Protein AF-A0A0D2MAY6-F1 (afdb_monomer)

pLDDT: mean 76.68, std 23.67, range [33.59, 97.44]

Secondary structure (DSSP, 8-state):
-----------------------------------------------SHHHHHHHHHHHHHH------PPP--TT-HHHHHHHHHHHHHHHHHHHHHHHHHTT--HHHHHHHHHHHHHHTSSHHHHHHIIIIIHHHHHHHHHTT-HHHHHHHHHHHHTT-

Organism: NCBI:txid145388

Nearest PDB structures (foldseek):
  6bfi-assembly2_B  TM=3.704E-01  e=8.802E+00  Oscarella pearsei

Radius of gyration: 27.97 Å; Cα contacts (8 Å, |Δi|>4): 131; chains: 1; bounding box: 69×44×84 Å

Foldseek 3Di:
DDDDDYDDDDDDDDDDDDDDDDDDDDDDDDDDDDDDDDDDDPPDPPDPVVVLVQLLVQLQVLQDDLQAQDDDDPPCNVVSLVSLLVSLVSLLVSLLSNCVSLVHDPVLSVLLSVLSCLQPVDSVSSNCCSVPLSVQLSVCSNNSVSVSSVVSSVVSSVND

Mean predicted aligned error: 15.12 Å

Sequence (160 aa):
VRAAAGGADDVAAEGGREQVGAAEAAVEVAGQAQDGAQGAAQGGEQGDAGGEAEVVAKLLALGLPDIRAPAAVAGAEAAAAEQLQEAACSACDWAVLAAEALGLPPERVDAVCGGVQAATEEAGGCRRFVGMEYPRLRRACAAGEAGLVRAWMERVAARG

Solvent-accessible surface area (backbone atoms only — not comparable to full-atom values): 9929 Å² total; per-residue (Å²): 134,88,81,91,90,86,79,89,85,91,86,84,82,90,83,80,92,76,85,85,83,88,77,88,84,82,89,86,88,83,90,81,87,79,88,81,79,90,77,93,71,91,67,83,81,85,77,52,76,66,56,57,52,49,30,26,51,42,33,40,68,63,59,68,76,93,65,68,60,62,73,91,48,91,94,41,60,70,61,39,50,51,53,27,50,53,45,34,51,55,53,47,56,53,50,48,53,52,38,54,39,69,64,53,56,68,74,57,46,51,24,29,52,39,10,48,48,58,46,44,72,43,75,70,28,22,48,47,38,35,67,48,56,47,55,51,47,41,51,24,28,68,68,32,36,58,68,58,41,51,56,47,45,54,62,33,22,75,61,66

Structure (mmCIF, N/CA/C/O backbone):
data_AF-A0A0D2MAY6-F1
#
_entry.id   AF-A0A0D2MAY6-F1
#
loop_
_atom_site.group_PDB
_atom_site.id
_atom_site.type_symbol
_atom_site.label_atom_id
_atom_site.label_alt_id
_atom_site.label_comp_id
_atom_site.label_asym_id
_atom_site.label_entity_id
_atom_site.label_seq_id
_atom_site.pdbx_PDB_ins_code
_atom_site.Cartn_x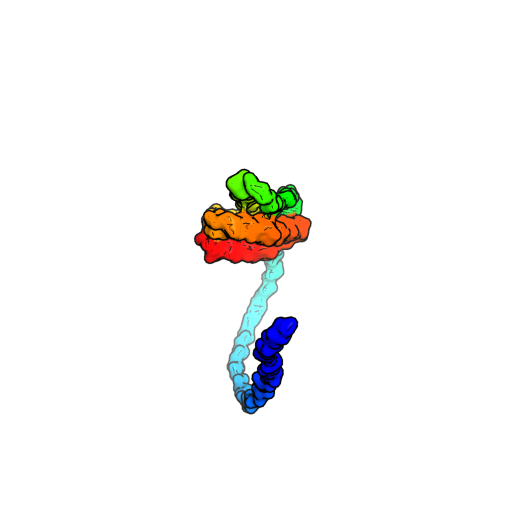
_atom_site.Cartn_y
_atom_site.Cartn_z
_atom_site.occupancy
_atom_site.B_iso_or_equiv
_atom_site.auth_seq_id
_atom_site.auth_comp_id
_atom_site.auth_asym_id
_atom_site.auth_atom_id
_atom_site.pdbx_PDB_model_num
ATOM 1 N N . VAL A 1 1 ? 51.564 -29.986 -33.125 1.00 44.75 1 VAL A N 1
ATOM 2 C CA . VAL A 1 1 ? 52.732 -29.456 -32.377 1.00 44.75 1 VAL A CA 1
ATOM 3 C C . VAL A 1 1 ? 52.167 -28.534 -31.299 1.00 44.75 1 VAL A C 1
ATOM 5 O O . VAL A 1 1 ? 51.497 -27.592 -31.683 1.00 44.75 1 VAL A O 1
ATOM 8 N N . ARG A 1 2 ? 52.013 -29.019 -30.047 1.00 37.66 2 ARG A N 1
ATOM 9 C CA . ARG A 1 2 ? 52.842 -28.687 -28.846 1.00 37.66 2 ARG A CA 1
ATOM 10 C C . ARG A 1 2 ? 52.880 -27.167 -28.578 1.00 37.66 2 ARG A C 1
ATOM 12 O O . ARG A 1 2 ? 53.210 -26.450 -29.505 1.00 37.66 2 ARG A O 1
ATOM 19 N N . ALA A 1 3 ? 52.615 -26.596 -27.400 1.00 46.62 3 ALA A N 1
ATOM 20 C CA . ALA A 1 3 ? 52.577 -27.006 -25.982 1.00 46.62 3 ALA A CA 1
ATOM 21 C C . ALA A 1 3 ? 51.722 -25.938 -25.225 1.00 46.62 3 ALA A C 1
ATOM 23 O O . ALA A 1 3 ? 51.642 -24.819 -25.718 1.00 46.62 3 ALA A O 1
ATOM 24 N N . ALA A 1 4 ? 50.892 -26.202 -24.205 1.00 48.09 4 ALA A N 1
ATOM 25 C CA . ALA A 1 4 ? 51.105 -26.680 -22.823 1.00 48.09 4 ALA A CA 1
ATOM 26 C C . ALA A 1 4 ? 51.859 -25.706 -21.883 1.00 48.09 4 ALA A C 1
ATOM 28 O O . ALA A 1 4 ? 53.017 -25.406 -22.152 1.00 48.09 4 ALA A O 1
ATOM 29 N N . ALA A 1 5 ? 51.185 -25.311 -20.784 1.00 48.78 5 ALA A N 1
ATOM 30 C CA . ALA A 1 5 ? 51.642 -24.923 -19.422 1.00 48.78 5 ALA A CA 1
ATOM 31 C C . ALA A 1 5 ? 50.655 -23.868 -18.867 1.00 48.78 5 ALA A C 1
ATOM 33 O O . ALA A 1 5 ? 50.320 -22.947 -19.600 1.00 48.78 5 ALA A O 1
ATOM 34 N N . GLY A 1 6 ? 50.099 -23.880 -17.652 1.00 37.78 6 GLY A N 1
ATOM 35 C CA . GLY A 1 6 ? 50.340 -24.543 -16.356 1.00 37.78 6 GLY A CA 1
ATOM 36 C C . GLY A 1 6 ? 49.794 -23.544 -15.305 1.00 37.78 6 GLY A C 1
ATOM 37 O O . GLY A 1 6 ? 50.004 -22.350 -15.483 1.00 37.78 6 GLY A O 1
ATOM 38 N N . GLY A 1 7 ? 48.860 -23.884 -14.415 1.00 39.38 7 GLY A N 1
ATOM 39 C CA . GLY A 1 7 ? 48.988 -24.470 -13.061 1.00 39.38 7 GLY A CA 1
ATOM 40 C C . GLY A 1 7 ? 47.787 -23.912 -12.251 1.00 39.38 7 GLY A C 1
ATOM 41 O O . GLY A 1 7 ? 47.389 -22.781 -12.521 1.00 39.38 7 GLY A O 1
ATOM 42 N N . ALA A 1 8 ? 47.002 -24.652 -11.450 1.00 42.38 8 ALA A N 1
ATOM 43 C CA . ALA A 1 8 ? 47.330 -25.376 -10.204 1.00 42.38 8 ALA A CA 1
ATOM 44 C C . ALA A 1 8 ? 48.197 -24.501 -9.285 1.00 42.38 8 ALA A C 1
ATOM 46 O O . ALA A 1 8 ? 49.239 -24.036 -9.732 1.00 42.38 8 ALA A O 1
ATOM 47 N N . ASP A 1 9 ? 47.880 -24.186 -8.036 1.00 37.38 9 ASP A N 1
ATOM 48 C CA . ASP A 1 9 ? 47.023 -24.735 -6.976 1.00 37.38 9 ASP A CA 1
ATOM 49 C C . ASP A 1 9 ? 46.953 -23.602 -5.910 1.00 37.38 9 ASP A C 1
ATOM 51 O O . ASP A 1 9 ? 47.796 -22.706 -5.966 1.00 37.38 9 ASP A O 1
ATOM 55 N N . ASP A 1 10 ? 45.995 -23.589 -4.980 1.00 42.94 10 ASP A N 1
ATOM 56 C CA . ASP A 1 10 ? 46.294 -23.557 -3.529 1.00 42.94 10 ASP A CA 1
ATOM 57 C C . ASP A 1 10 ? 45.019 -23.346 -2.694 1.00 42.94 10 ASP A C 1
ATOM 59 O O . ASP A 1 10 ? 44.187 -22.465 -2.928 1.00 42.94 10 ASP A O 1
ATOM 63 N N . VAL A 1 11 ? 44.897 -24.231 -1.715 1.00 44.81 11 VAL A N 1
ATOM 64 C CA . VAL A 1 11 ? 43.811 -24.441 -0.769 1.00 44.81 11 VAL A CA 1
ATOM 65 C C . VAL A 1 11 ? 44.326 -24.036 0.606 1.00 44.81 11 VAL A C 1
ATOM 67 O O . VAL A 1 11 ? 45.297 -24.624 1.061 1.00 44.81 11 VAL A O 1
ATOM 70 N N . ALA A 1 12 ? 43.630 -23.155 1.323 1.00 42.72 12 ALA A N 1
ATOM 71 C CA . ALA A 1 12 ? 43.650 -23.095 2.792 1.00 42.72 12 ALA A CA 1
ATOM 72 C C . ALA A 1 12 ? 42.569 -22.102 3.249 1.00 42.72 12 ALA A C 1
ATOM 74 O O . ALA A 1 12 ? 42.519 -20.991 2.738 1.00 42.72 12 ALA A O 1
ATOM 75 N N . ALA A 1 13 ? 41.589 -22.406 4.097 1.00 37.91 13 ALA A N 1
ATOM 76 C CA . ALA A 1 13 ? 41.501 -23.178 5.340 1.00 37.91 13 ALA A CA 1
ATOM 77 C C . ALA A 1 13 ? 41.085 -22.220 6.467 1.00 37.91 13 ALA A C 1
ATOM 79 O O . ALA A 1 13 ? 41.489 -21.061 6.532 1.00 37.91 13 ALA A O 1
ATOM 80 N N . GLU A 1 14 ? 40.210 -22.753 7.308 1.00 41.56 14 GLU A N 1
ATOM 81 C CA . GLU A 1 14 ? 39.539 -22.128 8.434 1.00 41.56 14 GLU A CA 1
ATOM 82 C C . GLU A 1 14 ? 40.479 -21.597 9.527 1.00 41.56 14 GLU A C 1
ATOM 84 O O . GLU A 1 14 ? 41.544 -22.148 9.794 1.00 41.56 14 GLU A O 1
ATOM 89 N N . GLY A 1 15 ? 39.989 -20.596 10.255 1.00 35.28 15 GLY A N 1
ATOM 90 C CA . GLY A 1 15 ? 40.478 -20.183 11.569 1.00 35.28 15 GLY A CA 1
ATOM 91 C C . GLY A 1 15 ? 39.704 -18.939 12.005 1.00 35.28 15 GLY A C 1
ATOM 92 O O . GLY A 1 15 ? 39.524 -18.022 11.219 1.00 35.28 15 GLY A O 1
ATOM 93 N N . GLY A 1 16 ? 39.144 -18.815 13.198 1.00 36.81 16 GLY A N 1
ATOM 94 C CA . GLY A 1 16 ? 39.097 -19.689 14.352 1.00 36.81 16 GLY A CA 1
ATOM 95 C C . GLY A 1 16 ? 38.060 -19.099 15.308 1.00 36.81 16 GLY A C 1
ATOM 96 O O . GLY A 1 16 ? 37.892 -17.883 15.402 1.00 36.81 16 GLY A O 1
ATOM 97 N N . ARG A 1 17 ? 37.312 -19.978 15.973 1.00 44.03 17 ARG A N 1
ATOM 98 C CA . ARG A 1 17 ? 36.478 -19.629 17.122 1.00 44.03 17 ARG A CA 1
ATOM 99 C C . ARG A 1 17 ? 37.389 -19.520 18.339 1.00 44.03 17 ARG A C 1
ATOM 101 O O . ARG A 1 17 ? 37.989 -20.522 18.713 1.00 44.03 17 ARG A O 1
ATOM 108 N N . GLU A 1 18 ? 37.393 -18.369 18.998 1.00 40.19 18 GLU A N 1
ATOM 109 C CA . GLU A 1 18 ? 37.849 -18.241 20.383 1.00 40.19 18 GLU A CA 1
ATOM 110 C C . GLU A 1 18 ? 36.682 -17.772 21.261 1.00 40.19 18 GLU A C 1
ATOM 112 O O . GLU A 1 18 ? 36.211 -16.640 21.194 1.00 40.19 18 GLU A O 1
ATOM 117 N N . GLN A 1 19 ? 36.191 -18.725 22.060 1.00 41.97 19 GLN A N 1
ATOM 118 C CA . GLN A 1 19 ? 35.717 -18.496 23.429 1.00 41.97 19 GLN A CA 1
ATOM 119 C C . GLN A 1 19 ? 36.928 -17.959 24.230 1.00 41.97 19 GLN A C 1
ATOM 121 O O . GLN A 1 19 ? 38.056 -18.262 23.864 1.00 41.97 19 GLN A O 1
ATOM 126 N N . VAL A 1 20 ? 36.852 -17.190 25.314 1.00 35.47 20 VAL A N 1
ATOM 127 C CA . VAL A 1 20 ? 36.118 -17.376 26.574 1.00 35.47 20 VAL A CA 1
ATOM 128 C C . VAL A 1 20 ? 36.290 -16.078 27.380 1.00 35.47 20 VAL A C 1
ATOM 130 O O . VAL A 1 20 ? 37.328 -15.428 27.287 1.00 35.47 20 VAL A O 1
ATOM 133 N N . GLY A 1 21 ? 35.332 -15.748 28.244 1.00 33.59 21 GLY A N 1
ATOM 134 C CA . GLY A 1 21 ? 35.498 -14.666 29.215 1.00 33.59 21 GLY A CA 1
ATOM 135 C C . GLY A 1 21 ? 34.314 -14.558 30.162 1.00 33.59 21 GLY A C 1
ATOM 136 O O . GLY A 1 21 ? 33.520 -13.631 30.057 1.00 33.59 21 GLY A O 1
ATOM 137 N N . ALA A 1 22 ? 34.177 -15.539 31.053 1.00 35.81 22 ALA A N 1
ATOM 138 C CA . ALA A 1 22 ? 33.278 -15.475 32.195 1.00 35.81 22 ALA A CA 1
ATOM 139 C C . ALA A 1 22 ? 33.848 -14.534 33.269 1.00 35.81 22 ALA A C 1
ATOM 141 O O . ALA A 1 22 ? 35.017 -14.654 33.631 1.00 35.81 22 ALA A O 1
ATOM 142 N N . ALA A 1 23 ? 33.000 -13.665 33.816 1.00 37.44 23 ALA A N 1
ATOM 143 C CA . ALA A 1 23 ? 33.139 -13.134 35.167 1.00 37.44 23 ALA A CA 1
ATOM 144 C C . ALA A 1 23 ? 31.745 -12.765 35.695 1.00 37.44 23 ALA A C 1
ATOM 146 O O . ALA A 1 23 ? 31.160 -11.749 35.326 1.00 37.44 23 ALA A O 1
ATOM 147 N N . GLU A 1 24 ? 31.213 -13.650 36.533 1.00 34.44 24 GLU A N 1
ATOM 148 C CA . GLU A 1 24 ? 30.183 -13.339 37.519 1.00 34.44 24 GLU A CA 1
ATOM 149 C C . GLU A 1 24 ? 30.707 -12.314 38.538 1.00 34.44 24 GLU A C 1
ATOM 151 O O . GLU A 1 24 ? 31.879 -12.384 38.906 1.00 34.44 24 GLU A O 1
ATOM 156 N N . ALA A 1 25 ? 29.828 -11.450 39.065 1.00 35.19 25 ALA A N 1
ATOM 157 C CA . ALA A 1 25 ? 29.651 -11.285 40.515 1.00 35.19 25 ALA A CA 1
ATOM 158 C C . ALA A 1 25 ? 28.505 -10.313 40.882 1.00 35.19 25 ALA A C 1
ATOM 160 O O . ALA A 1 25 ? 28.489 -9.160 40.466 1.00 35.19 25 ALA A O 1
ATOM 161 N N . ALA A 1 26 ? 27.627 -10.823 41.754 1.00 41.19 26 ALA A N 1
ATOM 162 C CA . ALA A 1 26 ? 27.042 -10.180 42.941 1.00 41.19 26 ALA A CA 1
ATOM 163 C C . ALA A 1 26 ? 26.079 -8.973 42.809 1.00 41.19 26 ALA A C 1
ATOM 165 O O . ALA A 1 26 ? 26.470 -7.815 42.732 1.00 41.19 26 ALA A O 1
ATOM 166 N N . VAL A 1 27 ? 24.784 -9.303 42.900 1.00 40.56 27 VAL A N 1
ATOM 167 C CA . VAL A 1 27 ? 23.803 -8.869 43.924 1.00 40.56 27 VAL A CA 1
ATOM 168 C C . VAL A 1 27 ? 24.188 -7.687 44.831 1.00 40.56 27 VAL A C 1
ATOM 170 O O . VAL A 1 27 ? 25.072 -7.825 45.668 1.00 40.56 27 VAL A O 1
ATOM 173 N N . GLU A 1 28 ? 23.342 -6.649 44.836 1.00 35.59 28 GLU A N 1
ATOM 174 C CA . GLU A 1 28 ? 22.861 -6.043 46.085 1.00 35.59 28 GLU A CA 1
ATOM 175 C C . GLU A 1 28 ? 21.425 -5.510 45.941 1.00 35.59 28 GLU A C 1
ATOM 177 O O . GLU A 1 28 ? 21.053 -4.869 44.959 1.00 35.59 28 GLU A O 1
ATOM 182 N N . VAL A 1 29 ? 20.613 -5.860 46.938 1.00 41.50 29 VAL A N 1
ATOM 183 C CA . VAL A 1 29 ? 19.185 -5.583 47.089 1.00 41.50 29 VAL A CA 1
ATOM 184 C C . VAL A 1 29 ? 19.024 -4.533 48.185 1.00 41.50 29 VAL A C 1
ATOM 186 O O . VAL A 1 29 ? 19.439 -4.759 49.316 1.00 41.50 29 VAL A O 1
ATOM 189 N N . ALA A 1 30 ? 18.329 -3.443 47.875 1.00 42.34 30 ALA A N 1
ATOM 190 C CA . ALA A 1 30 ? 17.596 -2.605 48.823 1.00 42.34 30 ALA A CA 1
ATOM 191 C C . ALA A 1 30 ? 16.408 -2.028 48.029 1.00 42.34 30 ALA A C 1
ATOM 193 O O . ALA A 1 30 ? 16.602 -1.471 46.959 1.00 42.34 30 ALA A O 1
ATOM 194 N N . GLY A 1 31 ? 15.140 -2.214 48.380 1.00 34.62 31 GLY A N 1
ATOM 195 C CA . GLY A 1 31 ? 14.571 -2.226 49.716 1.00 34.62 31 GLY A CA 1
ATOM 196 C C . GLY A 1 31 ? 13.817 -0.913 49.917 1.00 34.62 31 GLY A C 1
ATOM 197 O O . GLY A 1 31 ? 14.304 -0.037 50.619 1.00 34.62 31 GLY A O 1
ATOM 198 N N . GLN A 1 32 ? 12.641 -0.764 49.298 1.00 41.34 32 GLN A N 1
ATOM 199 C CA . GLN A 1 32 ? 11.667 0.241 49.726 1.00 41.34 32 GLN A CA 1
ATOM 200 C C . GLN A 1 32 ? 10.239 -0.249 49.485 1.00 41.34 32 GLN A C 1
ATOM 202 O O . GLN A 1 32 ? 9.721 -0.259 48.372 1.00 41.34 32 GLN A O 1
ATOM 207 N N . ALA A 1 33 ? 9.639 -0.701 50.583 1.00 37.25 33 ALA A N 1
ATOM 208 C CA . ALA A 1 33 ? 8.212 -0.882 50.735 1.00 37.2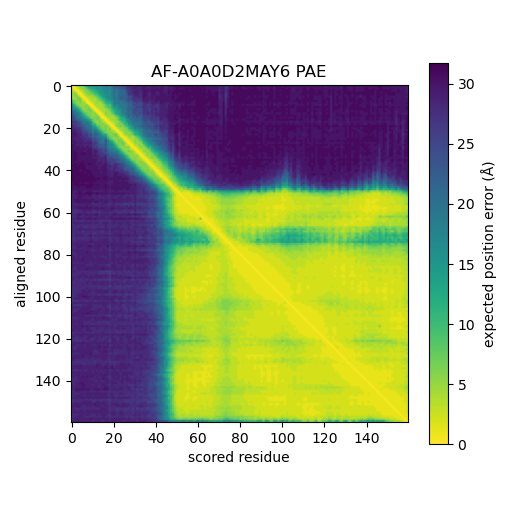5 33 ALA A CA 1
ATOM 209 C C . ALA A 1 33 ? 7.560 0.489 50.950 1.00 37.25 33 ALA A C 1
ATOM 211 O O . ALA A 1 33 ? 8.007 1.251 51.809 1.00 37.25 33 ALA A O 1
ATOM 212 N N . GLN A 1 34 ? 6.471 0.760 50.236 1.00 51.34 34 GLN A N 1
ATOM 213 C CA . GLN A 1 34 ? 5.405 1.608 50.753 1.00 51.34 34 GLN A CA 1
ATOM 214 C C . GLN A 1 34 ? 4.074 0.883 50.574 1.00 51.34 34 GLN A C 1
ATOM 216 O O . GLN A 1 34 ? 3.583 0.660 49.471 1.00 51.34 34 GLN A O 1
ATOM 221 N N . ASP A 1 35 ? 3.575 0.469 51.731 1.00 37.56 35 ASP A N 1
ATOM 222 C CA . ASP A 1 35 ? 2.218 0.054 52.040 1.00 37.56 35 ASP A CA 1
ATOM 223 C C . ASP A 1 35 ? 1.274 1.256 51.862 1.00 37.56 35 ASP A C 1
ATOM 225 O O . ASP A 1 35 ? 1.641 2.384 52.209 1.00 37.56 35 ASP A O 1
ATOM 229 N N . GLY A 1 36 ? 0.076 1.044 51.313 1.00 36.41 36 GLY A N 1
ATOM 230 C CA . GLY A 1 36 ? -0.847 2.156 51.086 1.00 36.41 36 GLY A CA 1
ATOM 231 C C . GLY A 1 36 ? -2.111 1.841 50.295 1.00 36.41 36 GLY A C 1
ATOM 232 O O . GLY A 1 36 ? -2.324 2.406 49.234 1.00 36.41 36 GLY A O 1
ATOM 233 N N . ALA A 1 37 ? -2.930 0.947 50.846 1.00 38.19 37 ALA A N 1
ATOM 234 C CA . ALA A 1 37 ? -4.395 0.987 50.865 1.00 38.19 37 ALA A CA 1
ATOM 235 C C . ALA A 1 37 ? -5.209 1.382 49.602 1.00 38.19 37 ALA A C 1
ATOM 237 O O . ALA A 1 37 ? -5.306 2.536 49.206 1.00 38.19 37 ALA A O 1
ATOM 238 N N . GLN A 1 38 ? -5.992 0.390 49.162 1.00 43.41 38 GLN A N 1
ATOM 239 C CA . GLN A 1 38 ? -7.449 0.460 48.967 1.00 43.41 38 GLN A CA 1
ATOM 240 C C . GLN A 1 38 ? -8.021 1.507 47.998 1.00 43.41 38 GLN A C 1
ATOM 242 O O . GLN A 1 38 ? -8.213 2.674 48.318 1.00 43.41 38 GLN A O 1
ATOM 247 N N . GLY A 1 39 ? -8.516 0.997 46.873 1.00 38.72 39 GLY A N 1
ATOM 248 C CA . GLY A 1 39 ? -9.468 1.703 46.027 1.00 38.72 39 GLY A CA 1
ATOM 249 C C . GLY A 1 39 ? -9.945 0.803 44.903 1.00 38.72 39 GLY A C 1
ATOM 250 O O . GLY A 1 39 ? -9.419 0.855 43.799 1.00 38.72 39 GLY A O 1
ATOM 251 N N . ALA A 1 40 ? -10.924 -0.052 45.196 1.00 49.78 40 ALA A N 1
ATOM 252 C CA . ALA A 1 40 ? -11.686 -0.744 44.172 1.00 49.78 40 ALA A CA 1
ATOM 253 C C . ALA A 1 40 ? -12.388 0.301 43.291 1.00 49.78 40 ALA A C 1
ATOM 255 O O . ALA A 1 40 ? -13.413 0.858 43.671 1.00 49.78 40 ALA A O 1
ATOM 256 N N . ALA A 1 41 ? -11.830 0.546 42.113 1.00 46.50 41 ALA A N 1
ATOM 257 C CA . ALA A 1 41 ? -12.542 1.1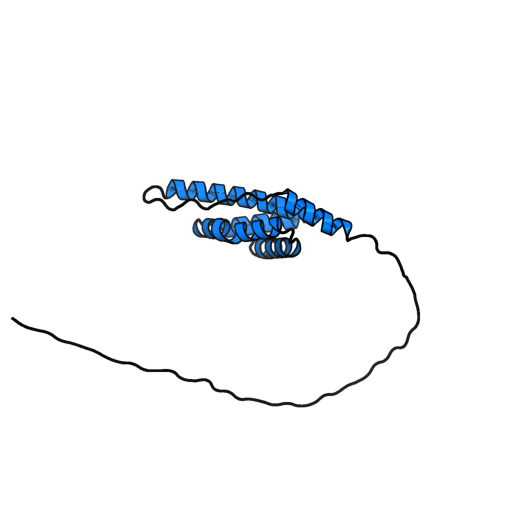18 40.988 1.00 46.50 41 ALA A CA 1
ATOM 258 C C . ALA A 1 41 ? -12.574 0.046 39.898 1.00 46.50 41 ALA A C 1
ATOM 260 O O . ALA A 1 41 ? -11.770 0.035 38.973 1.00 46.50 41 ALA A O 1
ATOM 261 N N . GLN A 1 42 ? -13.525 -0.884 40.025 1.00 49.28 42 GLN A N 1
ATOM 262 C CA . GLN A 1 42 ? -14.102 -1.542 38.856 1.00 49.28 42 GLN A CA 1
ATOM 263 C C . GLN A 1 42 ? -14.900 -0.472 38.094 1.00 49.28 42 GLN A C 1
ATOM 265 O O . GLN A 1 42 ? -16.122 -0.402 38.179 1.00 49.28 42 GLN A O 1
ATOM 270 N N . GLY A 1 43 ? -14.180 0.431 37.431 1.00 44.41 43 GLY A N 1
ATOM 271 C CA . GLY A 1 43 ? -14.715 1.303 36.399 1.00 44.41 43 GLY A CA 1
ATOM 272 C C . GLY A 1 43 ? -14.631 0.532 35.095 1.00 44.41 43 GLY A C 1
ATOM 273 O O . GLY A 1 43 ? -13.541 0.212 34.636 1.00 44.41 43 GLY A O 1
ATOM 274 N N . GLY A 1 44 ? -15.778 0.144 34.548 1.00 50.47 44 GLY A N 1
ATOM 275 C CA . GLY A 1 44 ? -15.833 -0.520 33.257 1.00 50.47 44 GLY A CA 1
ATOM 276 C C . GLY A 1 44 ? -15.330 0.410 32.159 1.00 50.47 44 GLY A C 1
ATOM 277 O O . GLY A 1 44 ? -16.064 1.284 31.715 1.00 50.47 44 GLY A O 1
ATOM 278 N N . GLU A 1 45 ? -14.124 0.168 31.662 1.00 49.19 45 GLU A N 1
ATOM 279 C CA . GLU A 1 45 ? -13.713 0.599 30.326 1.00 49.19 45 GLU A CA 1
ATOM 280 C C . GLU A 1 45 ? -14.182 -0.462 29.318 1.00 49.19 45 GLU A C 1
ATOM 282 O O . GLU A 1 45 ? -13.421 -1.189 28.685 1.00 49.19 45 GLU A O 1
ATOM 287 N N . GLN A 1 46 ? -15.507 -0.572 29.192 1.00 51.97 46 GLN A N 1
ATOM 288 C CA . GLN A 1 46 ? -16.149 -1.045 27.969 1.00 51.97 46 GLN A CA 1
ATOM 289 C C . GLN A 1 46 ? -16.021 0.085 26.942 1.00 51.97 46 GLN A C 1
ATOM 291 O O . GLN A 1 46 ? -16.918 0.912 26.808 1.00 51.97 46 GLN A O 1
ATOM 296 N N . GLY A 1 47 ? -14.881 0.172 26.259 1.00 50.16 47 GLY A N 1
ATOM 297 C CA . GLY A 1 47 ? -14.651 1.291 25.349 1.00 50.16 47 GLY A CA 1
ATOM 298 C C . GLY A 1 47 ? -13.376 1.218 24.526 1.00 50.16 47 GLY A C 1
ATOM 299 O O . GLY A 1 47 ? -12.725 2.239 24.401 1.00 50.16 47 GLY A O 1
ATOM 300 N N . ASP A 1 48 ? -13.006 0.054 23.980 1.00 54.03 48 ASP A N 1
ATOM 301 C CA . ASP A 1 48 ? -11.988 0.018 22.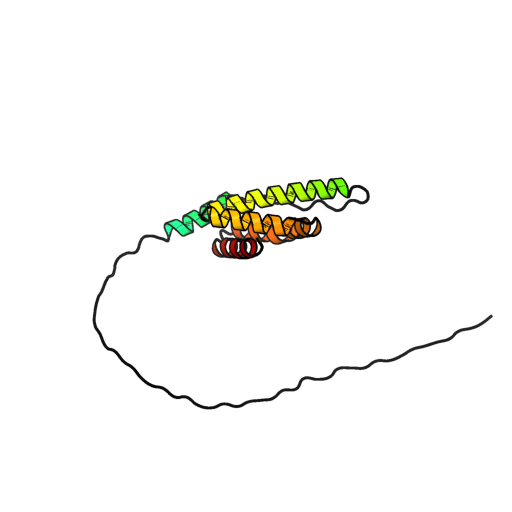905 1.00 54.03 48 ASP A CA 1
ATOM 302 C C . ASP A 1 48 ? -12.055 -1.237 22.017 1.00 54.03 48 ASP A C 1
ATOM 304 O O . ASP A 1 48 ? -11.734 -1.191 20.834 1.00 54.03 48 ASP A O 1
ATOM 308 N N . ALA A 1 49 ? -12.605 -2.349 22.524 1.00 55.06 49 ALA A N 1
ATOM 309 C CA . ALA A 1 49 ? -12.760 -3.580 21.735 1.00 55.06 49 ALA A CA 1
ATOM 310 C C . ALA A 1 49 ? -13.592 -3.395 20.444 1.00 55.06 49 ALA A C 1
ATOM 312 O O . ALA A 1 49 ? -13.422 -4.144 19.484 1.00 55.06 49 ALA A O 1
ATOM 313 N N . GLY A 1 50 ? -14.481 -2.394 20.410 1.00 64.38 50 GLY A N 1
ATOM 314 C CA . GLY A 1 50 ? -15.238 -2.035 19.209 1.00 64.38 50 GLY A CA 1
ATOM 315 C C . GLY A 1 50 ? -14.392 -1.330 18.147 1.00 64.38 50 GLY A C 1
ATOM 316 O O . GLY A 1 50 ? -14.585 -1.592 16.964 1.00 64.38 50 GLY A O 1
ATOM 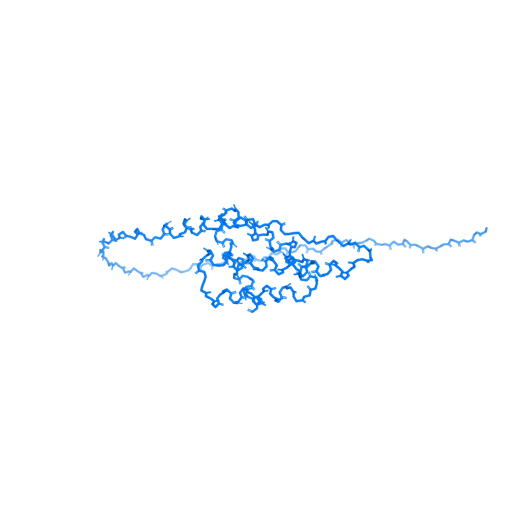317 N N . GLY A 1 51 ? -13.431 -0.496 18.558 1.00 83.75 51 GLY A N 1
ATOM 318 C CA . GLY A 1 51 ? -12.584 0.271 17.644 1.00 83.75 51 GLY A CA 1
ATOM 319 C C . GLY A 1 51 ? -11.609 -0.622 16.886 1.00 83.75 51 GLY A C 1
ATOM 320 O O . GLY A 1 51 ? -11.515 -0.537 15.663 1.00 83.75 51 GLY A O 1
ATOM 321 N N . GLU A 1 52 ? -10.939 -1.546 17.579 1.00 87.75 52 GLU A N 1
ATOM 322 C CA . GLU A 1 52 ? -10.001 -2.455 16.914 1.00 87.75 52 GLU A CA 1
ATOM 323 C C . GLU A 1 52 ? -10.725 -3.463 16.003 1.00 87.75 52 GLU A C 1
ATOM 325 O O . GLU A 1 52 ? -10.303 -3.672 14.868 1.00 87.75 52 GLU A O 1
ATOM 330 N N . ALA A 1 53 ? -11.869 -4.016 16.424 1.00 90.44 53 ALA A N 1
ATOM 331 C CA . ALA A 1 53 ? -12.675 -4.889 15.566 1.00 90.44 53 ALA A CA 1
ATOM 332 C C . ALA A 1 53 ? -13.217 -4.160 14.320 1.00 90.44 53 ALA A C 1
ATOM 334 O O . ALA A 1 53 ? -13.262 -4.740 13.234 1.00 90.44 53 ALA A O 1
ATOM 335 N N . GLU A 1 54 ? -13.594 -2.884 14.451 1.00 94.19 54 GLU A N 1
ATOM 336 C CA . GLU A 1 54 ? -14.001 -2.042 13.324 1.00 94.19 54 GLU A CA 1
ATOM 337 C C . GLU A 1 54 ? -12.837 -1.784 12.359 1.00 94.19 54 GLU A C 1
ATOM 339 O O . GLU A 1 54 ? -13.012 -1.902 11.146 1.00 94.19 54 GLU A O 1
ATOM 344 N N . VAL A 1 55 ? -11.639 -1.489 12.871 1.00 93.81 55 VAL A N 1
ATOM 345 C CA . VA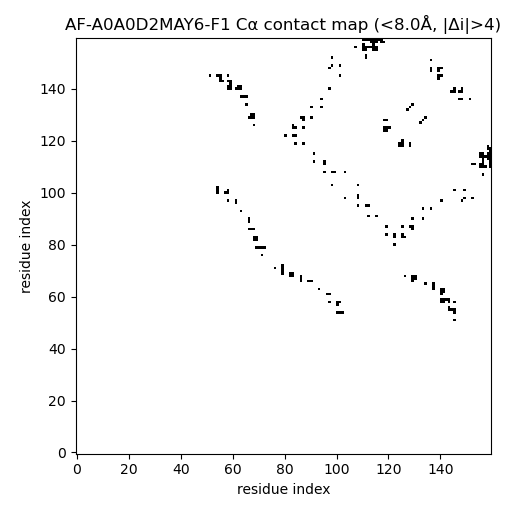L A 1 55 ? -10.426 -1.329 12.054 1.00 93.81 55 VAL A CA 1
ATOM 346 C C . VAL A 1 55 ? -10.104 -2.620 11.302 1.00 93.81 55 VAL A C 1
ATOM 348 O O . VAL A 1 55 ? -9.869 -2.583 10.095 1.00 93.81 55 VAL A O 1
ATOM 351 N N . VAL A 1 56 ? -10.155 -3.771 11.976 1.00 94.81 56 VAL A N 1
ATOM 352 C CA . VAL A 1 56 ? -9.963 -5.087 11.347 1.00 94.81 56 VAL A CA 1
ATOM 353 C C . VAL A 1 56 ? -10.982 -5.298 10.225 1.00 94.81 56 VAL A C 1
ATOM 355 O O . VAL A 1 56 ? -10.604 -5.651 9.107 1.00 94.81 56 VAL A O 1
ATOM 358 N N . ALA A 1 57 ? -12.264 -5.023 10.481 1.00 94.81 57 ALA A N 1
ATOM 359 C CA . ALA A 1 57 ? -13.316 -5.149 9.478 1.00 94.81 57 ALA A CA 1
ATOM 360 C C . ALA A 1 57 ? -13.088 -4.219 8.273 1.00 94.81 57 ALA A C 1
ATOM 362 O O . ALA A 1 57 ? -13.244 -4.659 7.133 1.00 94.81 57 ALA A O 1
ATOM 363 N N . LYS A 1 58 ? -12.666 -2.967 8.500 1.00 95.75 58 LYS A N 1
ATOM 364 C CA . LYS A 1 58 ? -12.317 -2.014 7.433 1.00 95.75 58 LYS A CA 1
ATOM 365 C C . LYS A 1 58 ? -11.134 -2.504 6.601 1.00 95.75 58 LYS A C 1
ATOM 367 O O . LYS A 1 58 ? -11.224 -2.505 5.377 1.00 95.75 58 LYS A O 1
ATOM 372 N N . LEU A 1 59 ? -10.059 -2.974 7.237 1.00 95.19 59 LEU A N 1
ATOM 373 C CA . LEU A 1 59 ? -8.874 -3.494 6.542 1.00 95.19 59 LEU A CA 1
ATOM 374 C C . LEU A 1 59 ? -9.199 -4.706 5.661 1.00 95.19 59 LEU A C 1
ATOM 376 O O . LEU A 1 59 ? -8.714 -4.788 4.532 1.00 95.19 59 LEU A O 1
ATOM 380 N N . LEU A 1 60 ? -10.046 -5.614 6.150 1.00 94.69 60 LEU A N 1
ATOM 381 C CA . LEU A 1 60 ? -10.530 -6.753 5.372 1.00 94.69 60 LEU A CA 1
ATOM 382 C C . LEU A 1 60 ? -11.413 -6.299 4.201 1.00 94.69 60 LEU A C 1
ATOM 384 O O . LEU A 1 60 ? -11.252 -6.787 3.082 1.00 94.69 60 LEU A O 1
ATOM 388 N N . ALA A 1 61 ? -12.316 -5.345 4.446 1.00 95.75 61 ALA A N 1
ATOM 389 C CA . ALA A 1 61 ? -13.236 -4.817 3.441 1.00 95.75 61 ALA A CA 1
ATOM 390 C C . ALA A 1 61 ? -12.528 -4.062 2.307 1.00 95.75 61 ALA A C 1
ATOM 392 O O . ALA A 1 61 ? -13.046 -4.044 1.192 1.00 95.75 61 ALA A O 1
ATOM 393 N N . LEU A 1 62 ? -11.346 -3.482 2.558 1.00 94.19 62 LEU A N 1
ATOM 394 C CA . LEU A 1 62 ? -10.563 -2.813 1.516 1.00 94.19 62 LEU A CA 1
ATOM 395 C C . LEU A 1 62 ? -10.173 -3.755 0.371 1.00 94.19 62 LEU A C 1
ATOM 397 O O . LEU A 1 62 ? -10.053 -3.296 -0.759 1.00 94.19 62 LEU A O 1
ATOM 401 N N . GLY A 1 63 ? -9.954 -5.048 0.647 1.00 92.88 63 GLY A N 1
ATOM 402 C CA . GLY A 1 63 ? -9.711 -6.048 -0.397 1.00 92.88 63 GLY A CA 1
ATOM 403 C C . GLY A 1 63 ? -8.604 -5.662 -1.385 1.00 92.88 63 GLY A C 1
ATOM 404 O O . GLY A 1 63 ? -8.818 -5.761 -2.593 1.00 92.88 63 GLY A O 1
ATOM 405 N N . LEU A 1 64 ? -7.448 -5.203 -0.876 1.00 94.31 64 LEU A N 1
ATOM 406 C CA . LEU A 1 64 ? -6.360 -4.630 -1.685 1.00 94.31 64 LEU A CA 1
ATOM 407 C C . LEU A 1 64 ? -6.053 -5.491 -2.932 1.00 94.31 64 LEU A C 1
ATOM 409 O O . LEU A 1 64 ? -5.810 -6.699 -2.788 1.00 94.31 64 LEU A O 1
ATOM 413 N N . PRO A 1 65 ? -6.021 -4.898 -4.142 1.00 94.81 65 PRO A N 1
ATOM 414 C CA . PRO A 1 65 ? -5.828 -5.641 -5.382 1.00 94.81 65 PRO A CA 1
ATOM 415 C C . PRO A 1 65 ? -4.418 -6.231 -5.509 1.00 94.81 65 PRO A C 1
ATOM 417 O O . PRO A 1 65 ? -3.449 -5.752 -4.923 1.00 94.81 65 PRO A O 1
ATOM 420 N N . ASP A 1 66 ? -4.276 -7.291 -6.310 1.00 94.62 66 ASP A N 1
ATOM 421 C CA . ASP A 1 66 ? -2.966 -7.871 -6.638 1.00 94.62 66 ASP A CA 1
ATOM 422 C C . ASP A 1 66 ? -2.298 -7.075 -7.768 1.00 94.62 66 ASP A C 1
ATOM 424 O O . ASP A 1 66 ? -2.421 -7.412 -8.944 1.00 94.62 66 ASP A O 1
ATOM 428 N N . ILE A 1 67 ? -1.595 -6.002 -7.408 1.00 92.94 67 ILE A N 1
ATOM 429 C CA . ILE A 1 67 ? -0.820 -5.192 -8.354 1.00 92.94 67 ILE A CA 1
ATOM 430 C C . ILE A 1 67 ? 0.536 -5.860 -8.583 1.00 92.94 67 ILE A C 1
ATOM 432 O O . ILE A 1 67 ? 1.298 -6.091 -7.642 1.00 92.94 67 ILE A O 1
ATOM 436 N N . ARG A 1 68 ? 0.845 -6.176 -9.843 1.00 87.19 68 ARG A N 1
ATOM 437 C CA . ARG A 1 68 ? 2.098 -6.832 -10.231 1.00 87.19 68 ARG A CA 1
ATOM 438 C C . ARG A 1 68 ? 2.981 -5.894 -11.027 1.00 87.19 68 ARG A C 1
ATOM 440 O O . ARG A 1 68 ? 2.503 -5.153 -11.878 1.00 87.19 68 ARG A O 1
ATOM 447 N N . ALA A 1 69 ? 4.285 -5.989 -10.785 1.00 83.69 69 ALA A N 1
ATOM 448 C CA . ALA A 1 69 ? 5.261 -5.321 -11.626 1.00 83.69 69 ALA A CA 1
ATOM 449 C C . ALA A 1 69 ? 5.214 -5.930 -13.042 1.00 83.69 69 ALA A C 1
ATOM 451 O O . ALA A 1 69 ? 5.190 -7.163 -13.165 1.00 83.69 69 ALA A O 1
ATOM 452 N N . PRO A 1 70 ? 5.218 -5.104 -14.102 1.00 81.12 70 PRO A N 1
ATOM 453 C CA . PRO A 1 70 ? 5.278 -5.601 -15.468 1.00 81.12 70 PRO A CA 1
ATOM 454 C C . PRO A 1 70 ? 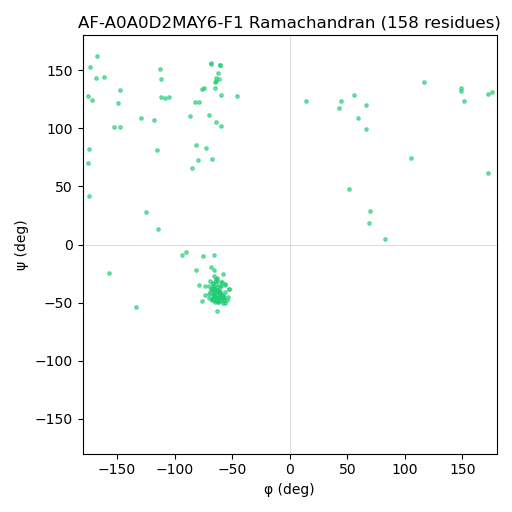6.576 -6.385 -15.689 1.00 81.12 70 PRO A C 1
ATOM 456 O O . PRO A 1 70 ? 7.643 -6.033 -15.170 1.00 81.12 70 PRO A O 1
ATOM 459 N N . ALA A 1 71 ? 6.485 -7.466 -16.464 1.00 80.69 71 ALA A N 1
ATOM 460 C CA . ALA A 1 71 ? 7.659 -8.230 -16.858 1.00 80.69 71 ALA A CA 1
ATOM 461 C C . ALA A 1 71 ? 8.572 -7.365 -17.738 1.00 80.69 71 ALA A C 1
ATOM 463 O O . ALA A 1 71 ? 8.101 -6.635 -18.610 1.00 80.69 71 ALA A O 1
ATOM 464 N N . ALA A 1 72 ? 9.885 -7.463 -17.531 1.00 77.75 72 ALA A N 1
ATOM 465 C CA . ALA A 1 72 ? 10.842 -6.824 -18.424 1.00 77.75 72 ALA A CA 1
ATOM 466 C C . ALA A 1 72 ? 10.836 -7.564 -19.771 1.00 77.75 72 ALA A C 1
ATOM 468 O O . ALA A 1 72 ? 11.256 -8.719 -19.849 1.00 77.75 72 ALA A O 1
ATOM 469 N N . VAL A 1 73 ? 10.340 -6.904 -20.817 1.00 82.38 73 VAL A N 1
ATOM 470 C CA . VAL A 1 73 ? 10.367 -7.403 -22.196 1.00 82.38 73 VAL A CA 1
ATOM 471 C C . VAL A 1 73 ? 11.444 -6.635 -22.955 1.00 82.38 73 VAL A C 1
ATOM 473 O O . VAL A 1 73 ? 11.446 -5.404 -22.945 1.00 82.38 73 VAL A O 1
ATOM 476 N N . ALA A 1 74 ? 12.362 -7.364 -23.593 1.00 84.38 74 ALA A N 1
ATOM 477 C CA . ALA A 1 74 ? 13.455 -6.765 -24.353 1.00 84.38 74 ALA A CA 1
ATOM 478 C C . ALA A 1 74 ? 12.912 -5.881 -25.488 1.00 84.38 74 ALA A C 1
ATOM 480 O O . ALA A 1 74 ? 12.077 -6.329 -26.276 1.00 84.38 74 ALA A O 1
ATOM 481 N N . GLY A 1 75 ? 13.395 -4.641 -25.571 1.00 84.56 75 GLY A N 1
ATOM 482 C CA . GLY A 1 75 ? 12.963 -3.655 -26.565 1.00 84.56 75 GLY A CA 1
ATOM 483 C C . GLY A 1 75 ? 11.682 -2.892 -26.205 1.00 84.56 75 GLY A C 1
ATOM 484 O O . GLY A 1 75 ? 11.191 -2.122 -27.029 1.00 84.56 75 GLY A O 1
ATOM 485 N N . ALA A 1 76 ? 11.129 -3.094 -25.005 1.00 87.25 76 ALA A N 1
ATOM 486 C CA . ALA A 1 76 ? 9.954 -2.383 -24.494 1.00 87.25 76 ALA A CA 1
ATOM 487 C C . ALA A 1 76 ? 10.226 -1.696 -23.141 1.00 87.25 76 ALA A C 1
ATOM 489 O O . ALA A 1 76 ? 9.319 -1.505 -22.332 1.00 87.25 76 ALA A O 1
ATOM 490 N N . GLU A 1 77 ? 11.478 -1.322 -22.872 1.00 87.50 77 GLU A N 1
ATOM 491 C CA . GLU A 1 77 ? 11.933 -0.830 -21.570 1.00 87.50 77 GLU A CA 1
ATOM 492 C C . GLU A 1 77 ? 11.211 0.452 -21.138 1.00 87.50 77 GLU A C 1
ATOM 494 O O . GLU A 1 77 ? 10.849 0.579 -19.970 1.00 87.50 77 GLU A O 1
ATOM 499 N N . ALA A 1 78 ? 10.956 1.373 -22.074 1.00 85.94 78 ALA A N 1
ATOM 500 C CA . ALA A 1 78 ? 10.238 2.617 -21.795 1.00 85.94 78 ALA A CA 1
ATOM 501 C C . ALA A 1 78 ? 8.776 2.355 -21.389 1.00 85.94 78 ALA A C 1
ATOM 503 O O . ALA A 1 78 ? 8.328 2.845 -20.357 1.00 85.94 78 ALA A O 1
ATOM 504 N N . ALA A 1 79 ? 8.066 1.508 -22.142 1.00 87.25 79 ALA A N 1
ATOM 505 C CA . ALA A 1 79 ? 6.689 1.127 -21.828 1.00 87.25 79 ALA A CA 1
ATOM 506 C C . ALA A 1 79 ? 6.598 0.343 -20.506 1.00 87.25 79 ALA A C 1
ATOM 508 O O . ALA A 1 79 ? 5.685 0.553 -19.713 1.00 87.25 79 ALA A O 1
ATOM 509 N N . ALA A 1 80 ? 7.570 -0.533 -20.233 1.00 87.31 80 ALA A N 1
ATOM 510 C CA . ALA A 1 80 ? 7.643 -1.263 -18.971 1.00 87.31 80 ALA A CA 1
ATOM 511 C C . ALA A 1 80 ? 7.935 -0.339 -17.775 1.00 87.31 80 ALA A C 1
ATOM 513 O O . ALA A 1 80 ? 7.464 -0.610 -16.673 1.00 87.31 80 ALA A O 1
ATOM 514 N N . ALA A 1 81 ? 8.706 0.735 -17.968 1.00 87.50 81 ALA A N 1
ATOM 515 C CA . ALA A 1 81 ? 8.953 1.735 -16.933 1.00 87.50 81 ALA A CA 1
ATOM 516 C C . ALA A 1 81 ? 7.696 2.566 -16.631 1.00 87.50 81 ALA A C 1
ATOM 518 O O . ALA A 1 81 ? 7.381 2.770 -15.463 1.00 87.50 81 ALA A O 1
ATOM 519 N N . GLU A 1 82 ? 6.950 2.974 -17.659 1.00 89.75 82 GLU A N 1
ATOM 520 C CA . GLU A 1 82 ? 5.683 3.701 -17.509 1.00 89.75 82 GLU A CA 1
ATOM 521 C C . GLU A 1 82 ? 4.626 2.860 -16.780 1.00 89.75 82 GLU A C 1
ATOM 523 O O . GLU A 1 82 ? 4.091 3.287 -15.760 1.00 89.75 82 GLU A O 1
ATOM 528 N N . GLN A 1 83 ? 4.413 1.614 -17.216 1.00 91.12 83 GLN A N 1
ATOM 529 C CA . GLN A 1 83 ? 3.493 0.679 -16.551 1.00 91.12 83 GLN A CA 1
ATOM 530 C C . GLN A 1 83 ? 3.904 0.388 -15.104 1.00 91.12 83 GLN A C 1
ATOM 532 O O . GLN A 1 83 ? 3.063 0.200 -14.227 1.00 91.12 83 GLN A O 1
ATOM 537 N N . LEU A 1 84 ? 5.211 0.330 -14.835 1.00 91.88 84 LEU A N 1
ATOM 538 C CA . LEU A 1 84 ? 5.713 0.147 -13.481 1.00 91.88 84 LEU A CA 1
ATOM 539 C C . LEU A 1 84 ? 5.435 1.378 -12.608 1.00 91.88 84 LEU A C 1
ATOM 541 O O . LEU A 1 84 ? 5.108 1.211 -11.433 1.00 91.88 84 LEU A O 1
ATOM 545 N N . GLN A 1 85 ? 5.561 2.584 -13.162 1.00 91.31 85 GLN A N 1
ATOM 546 C CA . GLN A 1 85 ? 5.232 3.816 -12.455 1.00 91.31 85 GLN A CA 1
ATOM 547 C C . GLN A 1 85 ? 3.734 3.884 -12.144 1.00 91.31 85 GLN A C 1
ATOM 549 O O . GLN A 1 85 ? 3.362 4.164 -11.010 1.00 91.31 85 GLN A O 1
ATOM 554 N N . GLU A 1 86 ? 2.875 3.552 -13.107 1.00 92.25 86 GLU A N 1
ATOM 555 C CA . GLU A 1 86 ? 1.422 3.500 -12.913 1.00 92.25 86 GLU A CA 1
ATOM 556 C C . GLU A 1 86 ? 1.020 2.469 -11.845 1.00 92.25 86 GLU A C 1
ATOM 558 O O . GLU A 1 86 ? 0.200 2.753 -10.966 1.00 92.25 86 GLU A O 1
ATOM 563 N N . ALA A 1 87 ? 1.661 1.295 -11.854 1.00 93.88 87 ALA A N 1
ATOM 564 C CA . ALA A 1 87 ? 1.486 0.282 -10.819 1.00 93.88 87 ALA A CA 1
ATOM 565 C C . ALA A 1 87 ? 1.923 0.786 -9.431 1.00 93.88 87 ALA A C 1
ATOM 567 O O . ALA A 1 87 ? 1.252 0.505 -8.436 1.00 93.88 87 ALA A O 1
ATOM 568 N N . ALA A 1 88 ? 3.025 1.537 -9.350 1.00 93.19 88 ALA A N 1
ATOM 569 C CA . ALA A 1 88 ? 3.498 2.129 -8.102 1.00 93.19 88 ALA A CA 1
ATOM 570 C C . ALA A 1 88 ? 2.539 3.211 -7.576 1.00 93.19 88 ALA A C 1
ATOM 572 O O . ALA A 1 88 ? 2.214 3.188 -6.389 1.00 93.19 88 ALA A O 1
ATOM 573 N N . CYS A 1 89 ? 2.025 4.087 -8.447 1.00 93.25 89 CYS A N 1
ATOM 574 C CA . CYS A 1 89 ? 1.014 5.085 -8.088 1.00 93.25 89 CYS A CA 1
ATOM 575 C C . CYS A 1 89 ? -0.268 4.420 -7.575 1.00 93.25 89 CYS A C 1
ATOM 577 O O . CYS A 1 89 ? -0.722 4.732 -6.480 1.00 93.25 89 CYS A O 1
ATOM 579 N N . SER A 1 90 ? -0.783 3.418 -8.297 1.00 94.88 90 SER A N 1
ATOM 580 C CA . SER A 1 90 ? -1.964 2.666 -7.854 1.00 94.88 90 SER A CA 1
ATOM 581 C C . SER A 1 90 ? -1.739 2.021 -6.482 1.00 94.88 90 SER A C 1
ATOM 583 O O . SER A 1 90 ? -2.600 2.077 -5.609 1.00 94.88 90 SER A O 1
ATOM 585 N N . ALA A 1 91 ? -0.570 1.416 -6.252 1.00 95.06 91 ALA A N 1
ATOM 586 C CA . ALA A 1 91 ? -0.221 0.833 -4.958 1.00 95.06 91 ALA A CA 1
ATOM 587 C C . ALA A 1 91 ? -0.117 1.882 -3.830 1.00 95.06 91 ALA A C 1
ATOM 589 O O . ALA A 1 91 ? -0.425 1.554 -2.681 1.00 95.06 91 ALA A O 1
ATOM 590 N N . CYS A 1 92 ? 0.276 3.121 -4.146 1.00 93.62 92 CYS A N 1
ATOM 591 C CA . CYS A 1 92 ? 0.280 4.250 -3.215 1.00 93.62 92 CYS A CA 1
ATOM 592 C C . CYS A 1 92 ? -1.144 4.623 -2.779 1.00 93.62 92 CYS A C 1
ATOM 594 O O . CYS A 1 92 ? -1.405 4.682 -1.579 1.00 93.62 92 CYS A O 1
ATOM 596 N N . ASP A 1 93 ? -2.082 4.757 -3.721 1.00 95.50 93 ASP A N 1
ATOM 597 C CA . ASP A 1 93 ? -3.484 5.081 -3.415 1.00 95.50 93 ASP A CA 1
ATOM 598 C C . ASP A 1 93 ? -4.096 4.056 -2.444 1.00 95.50 93 ASP A C 1
ATOM 600 O O . ASP A 1 93 ? -4.763 4.400 -1.468 1.00 95.50 93 ASP A O 1
ATOM 604 N N . TRP A 1 94 ? -3.790 2.772 -2.642 1.00 96.81 94 TRP A N 1
ATOM 605 C CA . TRP A 1 94 ? -4.221 1.710 -1.729 1.00 96.81 94 TRP A CA 1
ATOM 606 C C . TRP A 1 94 ? -3.536 1.750 -0.360 1.00 96.81 94 TRP A C 1
ATOM 608 O O . TRP A 1 94 ? -4.144 1.350 0.635 1.00 96.81 94 TRP A O 1
ATOM 618 N N . ALA A 1 95 ? -2.287 2.212 -0.286 1.00 94.81 95 ALA A N 1
ATOM 619 C CA . ALA A 1 95 ? -1.613 2.425 0.990 1.00 94.81 95 ALA A CA 1
ATOM 620 C C . ALA A 1 95 ? -2.257 3.576 1.777 1.00 94.81 95 ALA A C 1
ATOM 622 O O . ALA A 1 95 ? -2.443 3.445 2.986 1.00 94.81 95 ALA A O 1
ATOM 623 N N . VAL A 1 96 ? -2.679 4.644 1.095 1.00 95.00 96 VAL A N 1
ATOM 624 C CA . VAL A 1 96 ? -3.441 5.749 1.698 1.00 95.00 96 VAL A CA 1
ATOM 625 C C . VAL A 1 96 ? -4.776 5.252 2.246 1.00 95.00 96 VAL A C 1
ATOM 627 O O . VAL A 1 96 ? -5.059 5.449 3.424 1.00 95.00 96 VAL A O 1
ATOM 630 N N . LEU A 1 97 ? -5.547 4.499 1.458 1.00 95.69 97 LEU A N 1
ATOM 631 C CA . LEU A 1 97 ? -6.813 3.919 1.926 1.00 95.69 97 LEU A CA 1
ATOM 632 C C . LEU A 1 97 ? -6.623 2.986 3.136 1.00 95.69 97 LEU A C 1
ATOM 634 O O . LEU A 1 97 ? -7.450 2.961 4.048 1.00 95.69 97 LEU A O 1
ATOM 638 N N . ALA A 1 98 ? -5.521 2.232 3.187 1.00 95.50 98 ALA A N 1
ATOM 639 C CA . ALA A 1 98 ? -5.180 1.419 4.354 1.00 95.50 98 ALA A CA 1
ATOM 640 C C . ALA A 1 98 ? -4.838 2.274 5.590 1.00 95.50 98 ALA A C 1
ATOM 642 O O . ALA A 1 98 ? -5.216 1.909 6.703 1.00 95.50 98 ALA A O 1
ATOM 643 N N . ALA A 1 99 ? -4.158 3.409 5.413 1.00 94.25 99 ALA A N 1
ATOM 644 C CA . ALA A 1 99 ? -3.870 4.360 6.485 1.00 94.25 99 ALA A CA 1
ATOM 645 C C . ALA A 1 99 ? -5.148 5.036 7.018 1.00 94.25 99 ALA A C 1
ATOM 647 O O . ALA A 1 99 ? -5.323 5.169 8.230 1.00 94.25 99 ALA A O 1
ATOM 648 N N . GLU A 1 100 ? -6.080 5.383 6.132 1.00 93.69 100 GLU A N 1
ATOM 649 C CA . GLU A 1 100 ? -7.401 5.906 6.496 1.00 93.69 100 GLU A CA 1
ATOM 650 C C . GLU A 1 100 ? -8.243 4.865 7.244 1.00 93.69 100 GLU A C 1
ATOM 652 O O . GLU A 1 100 ? -8.878 5.183 8.249 1.00 93.69 100 GLU A O 1
ATOM 657 N N . ALA A 1 101 ? -8.207 3.596 6.823 1.00 94.44 101 ALA A N 1
ATOM 658 C CA . ALA A 1 101 ? -8.888 2.503 7.522 1.00 94.44 101 ALA A CA 1
ATOM 659 C C . ALA A 1 101 ? -8.347 2.268 8.942 1.00 94.44 101 ALA A C 1
ATOM 661 O O . ALA A 1 101 ? -9.101 1.851 9.823 1.00 94.44 101 ALA A O 1
ATOM 662 N N . LEU A 1 102 ? -7.064 2.569 9.175 1.00 93.50 102 LEU A N 1
ATOM 663 C CA . LEU A 1 102 ? -6.452 2.591 10.506 1.00 93.50 102 LEU A CA 1
ATOM 664 C C . LEU A 1 102 ? -6.833 3.829 11.335 1.00 93.50 102 LEU A C 1
ATOM 666 O O . LEU A 1 102 ? -6.505 3.870 12.521 1.00 93.50 102 LEU A O 1
ATOM 670 N N . GLY A 1 103 ? -7.487 4.829 10.737 1.00 93.38 103 GLY A N 1
ATOM 671 C CA . GLY A 1 103 ? -7.821 6.094 11.389 1.00 93.38 103 GLY A CA 1
ATOM 672 C C . GLY A 1 103 ? -6.599 6.969 11.665 1.00 93.38 103 GLY A C 1
ATOM 673 O O . GLY A 1 103 ? -6.590 7.704 12.652 1.00 93.38 103 GLY A O 1
ATOM 674 N N . LEU A 1 104 ? -5.545 6.866 10.844 1.00 93.06 104 LEU A N 1
ATOM 675 C CA . LEU A 1 104 ? -4.366 7.714 11.010 1.00 93.06 104 LEU A CA 1
ATOM 676 C C . LEU A 1 104 ? -4.724 9.190 10.779 1.00 93.06 104 LEU A C 1
ATOM 678 O O . LEU A 1 104 ? -5.529 9.497 9.897 1.00 93.06 104 LEU A O 1
ATOM 682 N N . PRO A 1 105 ? -4.119 10.118 11.542 1.00 92.75 105 PRO A N 1
ATOM 683 C CA . PRO A 1 105 ? -4.325 11.538 11.310 1.00 92.75 105 PRO A CA 1
ATOM 684 C C . PRO A 1 105 ? -3.678 11.965 9.977 1.00 92.75 105 PRO A C 1
ATOM 686 O O . PRO A 1 105 ? -2.716 11.320 9.537 1.00 92.75 105 PRO A O 1
ATOM 689 N N . PRO A 1 106 ? -4.159 13.049 9.340 1.00 92.31 106 PRO A N 1
ATOM 690 C CA . PRO A 1 106 ? -3.697 13.481 8.018 1.00 92.31 106 PRO A CA 1
ATOM 691 C C . PRO A 1 106 ? -2.178 13.637 7.911 1.00 92.31 106 PRO A C 1
ATOM 693 O O . PRO A 1 106 ? -1.582 13.196 6.938 1.00 92.31 106 PRO A O 1
ATOM 696 N N . GLU A 1 107 ? -1.518 14.145 8.953 1.00 93.31 107 GLU A N 1
ATOM 697 C CA . GLU A 1 107 ? -0.066 14.353 8.963 1.00 93.31 107 GLU A CA 1
ATOM 698 C C . GLU A 1 107 ? 0.710 13.031 8.861 1.00 93.31 107 GLU A C 1
ATOM 700 O O . GLU A 1 107 ? 1.823 12.978 8.337 1.00 93.31 107 GLU A O 1
ATOM 705 N N . ARG A 1 108 ? 0.131 11.936 9.370 1.00 93.12 108 ARG A N 1
ATOM 706 C CA . ARG A 1 108 ? 0.713 10.594 9.244 1.00 93.12 108 ARG A CA 1
ATOM 707 C C . ARG A 1 108 ? 0.456 9.997 7.871 1.00 93.12 108 ARG A C 1
ATOM 709 O O . ARG A 1 108 ? 1.333 9.299 7.372 1.00 93.12 108 ARG A O 1
ATOM 716 N N . VAL A 1 109 ? -0.698 10.275 7.271 1.00 93.44 109 VAL A N 1
ATOM 717 C CA . VAL A 1 109 ? -0.983 9.891 5.884 1.00 93.44 109 VAL A CA 1
ATOM 718 C C . VAL A 1 109 ? -0.004 10.597 4.942 1.00 93.44 109 VAL A C 1
ATOM 720 O O . VAL A 1 109 ? 0.634 9.929 4.135 1.00 93.44 109 VAL A O 1
ATOM 723 N N . ASP A 1 110 ? 0.220 11.899 5.124 1.00 94.25 110 ASP A N 1
ATOM 724 C CA . ASP A 1 110 ? 1.177 12.679 4.333 1.00 94.25 110 ASP A CA 1
ATOM 725 C C . ASP A 1 110 ? 2.611 12.144 4.455 1.00 94.25 110 ASP A C 1
ATOM 727 O O . ASP A 1 110 ? 3.305 11.993 3.449 1.00 94.25 110 ASP A O 1
ATOM 731 N N . ALA A 1 111 ? 3.052 11.782 5.666 1.00 94.44 111 ALA A N 1
ATOM 732 C CA . ALA A 1 111 ? 4.366 11.169 5.866 1.00 94.44 111 ALA A CA 1
ATOM 733 C C . ALA A 1 111 ? 4.485 9.803 5.164 1.00 94.44 111 ALA A C 1
ATOM 735 O O . ALA A 1 111 ? 5.513 9.492 4.562 1.00 94.44 111 ALA A O 1
ATOM 736 N N . VAL A 1 112 ? 3.428 8.981 5.186 1.00 93.50 112 VAL A N 1
ATOM 737 C CA . VAL A 1 112 ? 3.395 7.725 4.418 1.00 93.50 112 VAL A CA 1
ATOM 738 C C . VAL A 1 112 ? 3.500 8.013 2.921 1.00 93.50 112 VAL A C 1
ATOM 740 O O . VAL A 1 112 ? 4.305 7.367 2.252 1.00 93.50 112 VAL A O 1
ATOM 743 N N . CYS A 1 113 ? 2.757 8.993 2.402 1.00 93.44 113 CYS A N 1
ATOM 744 C CA . CYS A 1 113 ? 2.844 9.415 1.003 1.00 93.44 113 CYS A CA 1
ATOM 745 C C . CYS A 1 113 ? 4.272 9.835 0.629 1.00 93.44 113 CYS A C 1
ATOM 747 O O . CYS A 1 113 ? 4.807 9.346 -0.366 1.00 93.44 113 CYS A O 1
ATOM 749 N N . GLY A 1 114 ? 4.920 10.665 1.453 1.00 94.56 114 GLY A N 1
ATOM 750 C CA . GLY A 1 114 ? 6.315 11.072 1.260 1.00 94.56 114 GLY A CA 1
ATOM 751 C C . GLY A 1 114 ? 7.280 9.883 1.265 1.00 94.56 114 GLY A C 1
ATOM 752 O O . GLY A 1 114 ? 8.128 9.756 0.383 1.00 94.56 114 GLY A O 1
ATOM 753 N N . GLY A 1 115 ? 7.100 8.950 2.200 1.00 93.56 115 GLY A N 1
ATOM 754 C CA . GLY A 1 115 ? 7.902 7.733 2.293 1.00 93.56 115 GLY A CA 1
ATOM 755 C C . GLY A 1 115 ? 7.732 6.777 1.109 1.00 93.56 115 GLY A C 1
ATOM 756 O O . GLY A 1 115 ? 8.710 6.170 0.659 1.00 93.56 115 GLY A O 1
ATOM 757 N N . VAL A 1 116 ? 6.511 6.640 0.577 1.00 92.81 116 VAL A N 1
ATOM 758 C CA . VAL A 1 116 ? 6.256 5.883 -0.658 1.00 92.81 116 VAL A CA 1
ATOM 759 C C . VAL A 1 116 ? 6.896 6.596 -1.840 1.00 92.81 116 VAL A C 1
ATOM 761 O O . VAL A 1 116 ? 7.632 5.950 -2.580 1.00 92.81 116 VAL A O 1
ATOM 764 N N . GLN A 1 117 ? 6.703 7.912 -1.972 1.00 93.44 117 GLN A N 1
ATOM 765 C CA . GLN A 1 117 ? 7.301 8.714 -3.038 1.00 93.44 117 GLN A CA 1
ATOM 766 C C . GLN A 1 117 ? 8.825 8.548 -3.069 1.00 93.44 117 GLN A C 1
ATOM 768 O O . GLN A 1 117 ? 9.371 8.231 -4.125 1.00 93.44 117 GLN A O 1
ATOM 773 N N . ALA A 1 118 ? 9.495 8.658 -1.918 1.00 92.62 118 ALA A N 1
ATOM 774 C CA . ALA A 1 118 ? 10.932 8.419 -1.791 1.00 92.62 118 ALA A CA 1
ATOM 775 C C . ALA A 1 118 ? 11.318 6.974 -2.164 1.00 92.62 118 ALA A C 1
ATOM 777 O O . ALA A 1 118 ? 12.316 6.733 -2.841 1.00 92.62 118 ALA A O 1
ATOM 778 N N . ALA A 1 119 ? 10.510 5.980 -1.779 1.00 90.19 119 ALA A N 1
ATOM 779 C CA . ALA A 1 119 ? 10.742 4.584 -2.153 1.00 90.19 119 ALA A CA 1
ATOM 780 C C . ALA A 1 119 ? 10.531 4.305 -3.654 1.00 90.19 119 ALA A C 1
ATOM 782 O O . ALA A 1 119 ? 11.030 3.291 -4.149 1.00 90.19 119 ALA A O 1
ATOM 783 N N . THR A 1 120 ? 9.805 5.172 -4.362 1.00 92.44 120 THR A N 1
ATOM 784 C CA . THR A 1 120 ? 9.449 5.044 -5.783 1.00 92.44 120 THR A CA 1
ATOM 785 C C . THR A 1 120 ? 10.081 6.121 -6.669 1.00 92.44 120 THR A C 1
ATOM 787 O O . THR A 1 120 ? 9.676 6.276 -7.814 1.00 92.44 120 THR A O 1
ATOM 790 N N . GLU A 1 121 ? 11.063 6.876 -6.171 1.00 90.75 121 GLU A N 1
ATOM 791 C CA . GLU A 1 121 ? 11.722 7.940 -6.947 1.00 90.75 121 GLU A CA 1
ATOM 792 C C . GLU A 1 121 ? 12.478 7.379 -8.162 1.00 90.75 121 GLU A C 1
ATOM 794 O O . GLU A 1 121 ? 12.511 7.973 -9.239 1.00 90.75 121 GLU A O 1
ATOM 799 N N . GLU A 1 122 ? 13.041 6.182 -8.010 1.00 89.81 122 GLU A N 1
ATOM 800 C CA . GLU A 1 122 ? 13.779 5.491 -9.059 1.00 89.81 122 GLU A CA 1
ATOM 801 C C . GLU A 1 122 ? 13.040 4.233 -9.528 1.00 89.81 122 GLU A C 1
ATOM 803 O O . GLU A 1 122 ? 12.410 3.522 -8.741 1.00 89.81 122 GLU A O 1
ATOM 808 N N . ALA A 1 123 ? 13.232 3.847 -10.794 1.00 85.44 123 ALA A N 1
ATOM 809 C CA . ALA A 1 123 ? 12.620 2.640 -11.360 1.00 85.44 123 ALA A CA 1
ATOM 810 C C . ALA A 1 123 ? 12.951 1.355 -10.569 1.00 85.44 123 ALA A C 1
ATOM 812 O O . ALA A 1 123 ? 12.127 0.444 -10.472 1.00 85.44 123 ALA A O 1
ATOM 813 N N . GLY A 1 124 ? 14.153 1.256 -9.985 1.00 87.56 124 GLY A N 1
ATOM 814 C CA . GLY A 1 124 ? 14.518 0.149 -9.092 1.00 87.56 124 GLY A CA 1
ATOM 815 C C . GLY A 1 124 ? 13.717 0.152 -7.784 1.00 87.56 124 GLY A C 1
ATOM 816 O O . GLY A 1 124 ? 13.326 -0.912 -7.294 1.00 87.56 124 GLY A O 1
ATOM 817 N N . GLY A 1 125 ? 13.424 1.344 -7.264 1.00 91.81 125 GLY A N 1
ATOM 818 C CA . GLY A 1 125 ? 12.536 1.580 -6.133 1.00 91.81 125 GLY A CA 1
ATOM 819 C C . GLY A 1 125 ? 11.103 1.139 -6.423 1.00 91.81 125 GLY A C 1
ATOM 820 O O . GLY A 1 125 ? 10.568 0.313 -5.684 1.00 91.81 125 GLY A O 1
ATOM 821 N N . CYS A 1 126 ? 10.537 1.541 -7.567 1.00 92.44 126 CYS A N 1
ATOM 822 C CA . CYS A 1 126 ? 9.197 1.113 -7.989 1.00 92.44 126 CYS A CA 1
ATOM 823 C C . CYS A 1 126 ? 9.076 -0.415 -8.068 1.00 92.44 126 CYS A C 1
ATOM 825 O O . CYS A 1 126 ? 8.129 -0.990 -7.529 1.00 92.44 126 CYS A O 1
ATOM 827 N N . ARG A 1 127 ? 10.065 -1.112 -8.657 1.00 92.06 127 ARG A N 1
ATOM 828 C CA . ARG A 1 127 ? 10.061 -2.592 -8.695 1.00 92.06 127 ARG A CA 1
ATOM 829 C C . ARG A 1 127 ? 10.090 -3.197 -7.300 1.00 92.06 127 ARG A C 1
ATOM 831 O O . ARG A 1 127 ? 9.383 -4.167 -7.045 1.00 92.06 127 ARG A O 1
ATOM 838 N N . ARG A 1 128 ? 10.910 -2.651 -6.399 1.00 92.81 128 ARG A N 1
ATOM 839 C CA . ARG A 1 128 ? 11.016 -3.137 -5.018 1.00 92.81 128 ARG A CA 1
ATOM 840 C C . ARG A 1 128 ? 9.718 -2.905 -4.249 1.00 92.81 128 ARG A C 1
ATOM 842 O O . ARG A 1 128 ? 9.269 -3.795 -3.528 1.00 92.81 128 ARG A O 1
ATOM 849 N N . PHE A 1 129 ? 9.119 -1.732 -4.412 1.00 94.19 129 PHE A N 1
ATOM 850 C CA . PHE A 1 129 ? 7.872 -1.368 -3.763 1.00 94.19 129 PHE A CA 1
ATOM 851 C C . PHE A 1 129 ? 6.732 -2.283 -4.220 1.00 94.19 129 PHE A C 1
ATOM 853 O O . PHE A 1 129 ? 6.175 -3.013 -3.401 1.00 94.19 129 PHE A O 1
ATOM 860 N N . VAL A 1 130 ? 6.471 -2.346 -5.529 1.00 94.38 130 VAL A N 1
ATOM 861 C CA . VAL A 1 130 ? 5.400 -3.172 -6.113 1.00 94.38 130 VAL A CA 1
ATOM 862 C C . VAL A 1 130 ? 5.671 -4.671 -5.930 1.00 94.38 130 VAL A C 1
ATOM 864 O O . VAL A 1 130 ? 4.757 -5.447 -5.679 1.00 94.38 130 VAL A O 1
ATOM 867 N N . GLY A 1 131 ? 6.928 -5.105 -6.030 1.00 93.00 131 GLY A N 1
ATOM 868 C CA . GLY A 1 131 ? 7.297 -6.520 -5.950 1.00 93.00 131 GLY A CA 1
ATOM 869 C C . GLY A 1 131 ? 7.416 -7.079 -4.531 1.00 93.00 131 GLY A C 1
ATOM 870 O O . GLY A 1 131 ? 7.330 -8.295 -4.357 1.00 93.00 131 GLY A O 1
ATOM 871 N N . MET A 1 132 ? 7.625 -6.237 -3.512 1.00 92.75 132 MET A N 1
ATOM 872 C CA . MET A 1 132 ? 7.877 -6.704 -2.141 1.00 92.75 132 MET A CA 1
ATOM 873 C C . MET A 1 132 ? 7.069 -5.971 -1.073 1.00 92.75 132 MET A C 1
ATOM 875 O O . MET A 1 132 ? 6.401 -6.627 -0.274 1.00 92.75 132 MET A O 1
ATOM 879 N N . GLU A 1 133 ? 7.132 -4.639 -1.023 1.00 94.00 133 GLU A N 1
ATOM 880 C CA . GLU A 1 133 ? 6.544 -3.877 0.088 1.00 94.00 133 GLU A CA 1
ATOM 881 C C . GLU A 1 133 ? 5.014 -3.839 0.001 1.00 94.00 133 GLU A C 1
ATOM 883 O O . GLU A 1 133 ? 4.348 -4.107 1.002 1.00 94.00 133 GLU A O 1
ATOM 888 N N . TYR A 1 134 ? 4.453 -3.610 -1.188 1.00 95.06 134 TYR A N 1
ATOM 889 C CA . TYR A 1 134 ? 3.007 -3.613 -1.401 1.00 95.06 134 TYR A CA 1
ATOM 890 C C . TYR A 1 134 ? 2.368 -4.999 -1.170 1.00 95.06 134 TYR A C 1
ATOM 892 O O . TYR A 1 134 ? 1.394 -5.088 -0.422 1.00 95.06 134 TYR A O 1
ATOM 900 N N . PRO A 1 135 ? 2.929 -6.123 -1.667 1.00 96.12 135 PRO A N 1
ATOM 901 C CA . PRO A 1 135 ? 2.422 -7.455 -1.337 1.00 96.12 135 PRO A CA 1
ATOM 902 C C . PRO A 1 135 ? 2.428 -7.779 0.162 1.00 96.12 135 PRO A C 1
ATOM 904 O O . PRO A 1 135 ? 1.568 -8.528 0.627 1.00 96.12 135 PRO A O 1
ATOM 907 N N . ARG A 1 136 ? 3.386 -7.244 0.932 1.00 95.56 136 ARG A N 1
ATOM 908 C C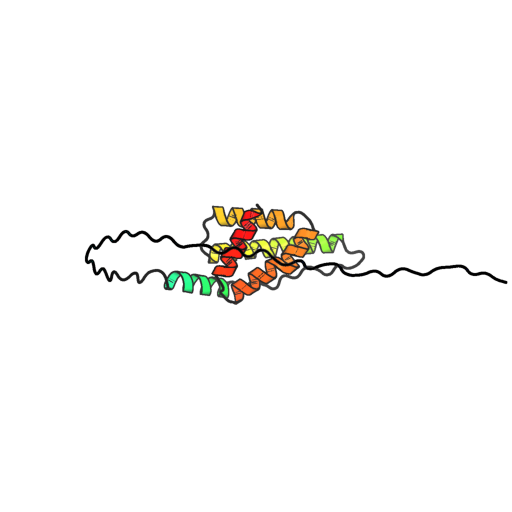A . ARG A 1 136 ? 3.411 -7.399 2.398 1.00 95.56 136 ARG A CA 1
ATOM 909 C C . ARG A 1 136 ? 2.252 -6.656 3.051 1.00 95.56 136 ARG A C 1
ATOM 911 O O . ARG A 1 136 ? 1.555 -7.260 3.863 1.00 95.56 136 ARG A O 1
ATOM 918 N N . LEU A 1 137 ? 2.021 -5.403 2.654 1.00 96.25 137 LEU A N 1
ATOM 919 C CA . LEU A 1 137 ? 0.871 -4.617 3.101 1.00 96.25 137 LEU A CA 1
ATOM 920 C C . LEU A 1 137 ? -0.444 -5.329 2.760 1.00 96.25 137 LEU A C 1
ATOM 922 O O . LEU A 1 137 ? -1.252 -5.583 3.648 1.00 96.25 137 LEU A O 1
ATOM 926 N N . ARG A 1 138 ? -0.611 -5.755 1.503 1.00 97.44 138 ARG A N 1
ATOM 927 C CA . ARG A 1 138 ? -1.799 -6.482 1.035 1.00 97.44 138 ARG A CA 1
ATOM 928 C C . ARG A 1 138 ? -2.106 -7.709 1.890 1.00 97.44 138 ARG A C 1
ATOM 930 O O . ARG A 1 138 ? -3.257 -7.923 2.255 1.00 97.44 138 ARG A O 1
ATOM 937 N N . ARG A 1 139 ? -1.091 -8.517 2.217 1.00 97.44 139 ARG A N 1
ATOM 938 C CA . ARG A 1 139 ? -1.260 -9.705 3.071 1.00 97.44 139 ARG A CA 1
ATOM 939 C C . ARG A 1 139 ? -1.665 -9.339 4.496 1.00 97.44 139 ARG A C 1
ATOM 941 O O . ARG A 1 139 ? -2.529 -10.012 5.042 1.00 97.44 139 ARG A O 1
ATOM 948 N N . ALA A 1 140 ? -1.076 -8.292 5.073 1.00 96.50 140 ALA A N 1
ATOM 949 C CA . ALA A 1 140 ? -1.446 -7.821 6.405 1.00 96.50 140 ALA A CA 1
ATOM 950 C C . ALA A 1 140 ? -2.899 -7.316 6.437 1.00 96.50 140 ALA A C 1
ATOM 952 O O . ALA A 1 140 ? -3.664 -7.737 7.299 1.00 96.50 140 ALA A O 1
ATOM 953 N N . CYS A 1 141 ? -3.314 -6.508 5.454 1.00 96.31 141 CYS A N 1
ATOM 954 C CA . CYS A 1 141 ? -4.699 -6.046 5.328 1.00 96.31 141 CYS A CA 1
ATOM 955 C C . CYS A 1 141 ? -5.679 -7.215 5.145 1.00 96.31 141 CYS A C 1
ATOM 957 O O . CYS A 1 141 ? -6.680 -7.286 5.847 1.00 96.31 141 CYS A O 1
ATOM 959 N N . ALA A 1 142 ? -5.364 -8.170 4.261 1.00 96.31 142 ALA A N 1
ATOM 960 C CA . ALA A 1 142 ? -6.204 -9.345 4.010 1.00 96.31 142 ALA A CA 1
ATOM 961 C C . ALA A 1 142 ? -6.308 -10.301 5.212 1.00 96.31 142 ALA A C 1
ATOM 963 O O . ALA A 1 142 ? -7.253 -11.081 5.288 1.00 96.31 142 ALA A O 1
ATOM 964 N N . ALA A 1 143 ? -5.344 -10.255 6.132 1.00 95.38 143 ALA A N 1
ATOM 965 C CA . ALA A 1 143 ? -5.387 -10.984 7.394 1.00 95.38 143 ALA A CA 1
ATOM 966 C C . ALA A 1 143 ? -6.045 -10.175 8.528 1.00 95.38 143 ALA A C 1
ATOM 968 O O . ALA A 1 143 ? -6.253 -10.713 9.610 1.00 95.38 143 ALA A O 1
ATOM 969 N N . GLY A 1 144 ? -6.373 -8.897 8.301 1.00 94.56 144 GLY A N 1
ATOM 970 C CA . GLY A 1 144 ? -6.870 -8.008 9.349 1.00 94.56 144 GLY A CA 1
ATOM 971 C C . GLY A 1 144 ? -5.810 -7.650 10.397 1.00 94.56 144 GLY A C 1
ATOM 972 O O . GLY A 1 144 ? -6.148 -7.213 11.489 1.00 94.56 144 GLY A O 1
ATOM 973 N N . GLU A 1 145 ? -4.524 -7.825 10.091 1.00 95.69 145 GLU A N 1
ATOM 974 C CA . GLU A 1 145 ? -3.412 -7.647 11.031 1.00 95.69 145 GLU A CA 1
ATOM 975 C C . GLU A 1 145 ? -3.069 -6.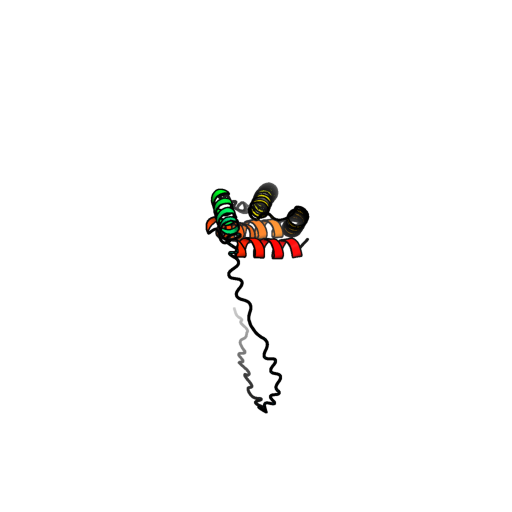160 11.206 1.00 95.69 145 GLU A C 1
ATOM 977 O O . GLU A 1 145 ? -2.046 -5.671 10.713 1.00 95.69 145 GLU A O 1
ATOM 982 N N . ALA A 1 146 ? -3.934 -5.419 11.906 1.00 94.94 146 ALA A N 1
ATOM 983 C CA . ALA A 1 146 ? -3.816 -3.971 12.088 1.00 94.94 146 ALA A CA 1
ATOM 984 C C . ALA A 1 146 ? -2.440 -3.548 12.634 1.00 94.94 146 ALA A C 1
ATOM 986 O O . ALA A 1 146 ? -1.872 -2.559 12.171 1.00 94.94 146 ALA A O 1
ATOM 987 N N . GLY A 1 147 ? -1.853 -4.328 13.549 1.00 95.75 147 GLY A N 1
ATOM 988 C CA . GLY A 1 147 ? -0.509 -4.075 14.079 1.00 95.75 147 GLY A CA 1
ATOM 989 C C . GLY A 1 147 ? 0.592 -4.138 13.013 1.00 95.75 147 GLY A C 1
ATOM 990 O O . GLY A 1 147 ? 1.472 -3.278 12.981 1.00 95.75 147 GLY A O 1
ATOM 991 N N . LEU A 1 148 ? 0.525 -5.103 12.088 1.00 96.19 148 LEU A N 1
ATOM 992 C CA . LEU A 1 148 ? 1.488 -5.207 10.987 1.00 96.19 148 LEU A CA 1
ATOM 993 C C . LEU A 1 148 ? 1.315 -4.081 9.966 1.00 96.19 148 LEU A C 1
ATOM 995 O O . LEU A 1 148 ? 2.314 -3.599 9.427 1.00 96.19 148 LEU A O 1
ATOM 999 N N . VAL A 1 149 ? 0.073 -3.648 9.723 1.00 96.50 149 VAL A N 1
ATOM 1000 C CA . VAL A 1 149 ? -0.219 -2.493 8.862 1.00 96.50 149 VAL A CA 1
ATOM 1001 C C . VAL A 1 149 ? 0.339 -1.218 9.498 1.00 96.50 149 VAL A C 1
ATOM 1003 O O . VAL A 1 149 ? 1.103 -0.516 8.841 1.00 96.50 149 VAL A O 1
ATOM 1006 N N . ARG A 1 150 ? 0.073 -0.957 10.788 1.00 96.25 150 ARG A N 1
ATOM 1007 C CA . ARG A 1 150 ? 0.624 0.199 11.527 1.00 96.25 150 ARG A CA 1
ATOM 1008 C C . ARG A 1 150 ? 2.156 0.217 11.484 1.00 96.25 150 ARG A C 1
ATOM 1010 O O . ARG A 1 150 ? 2.746 1.204 11.055 1.00 96.25 150 ARG A O 1
ATOM 1017 N N . ALA A 1 151 ? 2.801 -0.905 11.806 1.00 96.56 151 ALA A N 1
ATOM 1018 C CA . ALA A 1 151 ? 4.259 -1.016 11.762 1.00 96.56 151 ALA A CA 1
ATOM 1019 C C . ALA A 1 151 ? 4.831 -0.828 10.345 1.00 96.56 151 ALA A C 1
ATOM 1021 O O . ALA A 1 151 ? 5.961 -0.369 10.176 1.00 96.56 151 ALA A O 1
ATOM 1022 N N . TRP A 1 152 ? 4.087 -1.215 9.305 1.00 96.50 152 TRP A N 1
ATOM 1023 C CA . TRP A 1 152 ? 4.470 -0.917 7.927 1.00 96.50 152 TRP A CA 1
ATOM 1024 C C . TRP A 1 152 ? 4.388 0.585 7.640 1.00 96.50 152 TRP A C 1
ATOM 1026 O O . TRP A 1 152 ? 5.369 1.133 7.141 1.00 96.50 152 TRP A O 1
ATOM 1036 N N . MET A 1 153 ? 3.290 1.246 8.025 1.00 95.81 153 MET A N 1
ATOM 1037 C CA . MET A 1 153 ? 3.100 2.693 7.846 1.00 95.81 153 MET A CA 1
ATOM 1038 C C . MET A 1 153 ? 4.205 3.490 8.540 1.00 95.81 153 MET A C 1
ATOM 1040 O O . MET A 1 153 ? 4.797 4.369 7.927 1.00 95.81 153 MET A O 1
ATOM 1044 N N . GLU A 1 154 ? 4.561 3.134 9.775 1.00 95.38 154 GLU A N 1
ATOM 1045 C CA . GLU A 1 154 ? 5.649 3.779 10.521 1.00 95.38 154 GLU A CA 1
ATOM 1046 C C . GLU A 1 154 ? 7.005 3.648 9.817 1.00 95.38 154 GLU A C 1
ATOM 1048 O O . GLU A 1 154 ? 7.740 4.626 9.684 1.00 95.38 154 GLU A O 1
ATOM 1053 N N . ARG A 1 155 ? 7.339 2.448 9.319 1.00 94.69 155 ARG A N 1
ATOM 1054 C CA . ARG A 1 155 ? 8.596 2.223 8.588 1.00 94.69 155 ARG A CA 1
ATOM 1055 C C . ARG A 1 155 ? 8.656 2.964 7.261 1.00 94.69 155 ARG A C 1
ATOM 1057 O O . ARG A 1 155 ? 9.757 3.283 6.822 1.00 94.69 155 ARG A O 1
ATOM 1064 N N . VAL A 1 156 ? 7.521 3.138 6.589 1.00 93.56 156 VAL A N 1
ATOM 1065 C CA . VAL A 1 156 ? 7.445 3.880 5.328 1.00 93.56 156 VAL A CA 1
ATOM 1066 C C . VAL A 1 156 ? 7.524 5.373 5.607 1.00 93.56 156 VAL A C 1
ATOM 1068 O O . VAL A 1 156 ? 8.385 6.022 5.032 1.00 93.56 156 VAL A O 1
ATOM 1071 N N . ALA A 1 157 ? 6.739 5.883 6.555 1.00 92.56 157 ALA A N 1
ATOM 1072 C CA . ALA A 1 157 ? 6.775 7.279 6.981 1.00 92.56 157 ALA A CA 1
ATOM 1073 C C . ALA A 1 157 ? 8.169 7.720 7.453 1.00 92.56 157 ALA A C 1
ATOM 1075 O O . ALA A 1 157 ? 8.587 8.831 7.182 1.00 92.56 157 ALA A O 1
ATOM 1076 N N . ALA A 1 158 ? 8.948 6.845 8.095 1.00 92.38 158 ALA A N 1
ATOM 1077 C CA . ALA A 1 158 ? 10.324 7.167 8.486 1.00 92.38 158 ALA A CA 1
ATOM 1078 C C . ALA A 1 158 ? 11.297 7.377 7.301 1.00 92.38 158 ALA A C 1
ATOM 1080 O O . ALA A 1 158 ? 12.442 7.767 7.522 1.00 92.38 158 ALA A O 1
ATOM 1081 N N . ARG A 1 159 ? 10.885 7.073 6.062 1.00 87.06 159 ARG A N 1
ATOM 1082 C CA . ARG A 1 159 ? 11.689 7.267 4.845 1.00 87.06 159 ARG A CA 1
ATOM 1083 C C . ARG A 1 159 ? 11.420 8.607 4.152 1.00 87.06 159 ARG A C 1
ATOM 1085 O O . ARG A 1 159 ? 12.142 8.894 3.200 1.00 87.06 159 ARG A O 1
ATOM 1092 N N . GLY A 1 160 ? 10.406 9.368 4.579 1.00 57.19 160 GLY A N 1
ATOM 1093 C CA . GLY A 1 160 ? 9.965 10.613 3.942 1.00 57.19 160 GLY A CA 1
ATOM 1094 C C . GLY A 1 160 ? 9.677 11.709 4.949 1.00 57.19 160 GLY A C 1
ATOM 1095 O O . GLY A 1 160 ? 8.752 11.514 5.764 1.00 57.19 160 GLY A O 1
#